Protein AF-A0AAD1CEX4-F1 (afdb_monomer_lite)

InterPro domains:
  IPR005119 LysR, substrate-binding [PF03466] (3-105)

Radius of gyration: 19.17 Å; chains: 1; bounding box: 45×31×49 Å

pLDDT: mean 87.64, std 7.78, range [56.09, 98.0]

Secondary structure (DSSP, 8-state):
-EEEE-HHHHHHHHHHTHHHHHHH-TT---EEEE-SSPP--TTSS-SEE----SS--TT--------PPP-----HHHHHHSTT--TTSGGGS-----SS-GGGG---EEETTEEE-

Foldseek 3Di:
DEEEEAPVVLVVCVVPPVVVVCVVPVPDDYHYDHHDDDDDCQVPPGPYYDYDDPDDDPRDDDDDPDDDDDDDDDDPVVCVVVVDDDPVCVVVDDDDADPPDNVRVDDFDDDPNDTDD

Sequence (117 aa):
MKVTAPFELGAMLCRHVIPSYKKSYPEISLELNFGPTAKKIEIGDFDIALRAYNELPNDVVAKELGFIRNVLVCSYNYARNNKHININNLEKYNFILNGQNSKWNELQLFSKNKQYK

Organism: Photobacterium damsela subsp. piscicida (NCBI:txid38294)

Structure (mmCIF, N/CA/C/O backbone):
data_AF-A0AAD1CEX4-F1
#
_entry.id   AF-A0AAD1CEX4-F1
#
loop_
_atom_site.group_PDB
_atom_site.id
_atom_site.type_symbol
_atom_site.label_atom_id
_atom_site.label_alt_id
_atom_site.label_comp_id
_atom_site.label_asym_id
_atom_site.label_entity_id
_atom_site.label_seq_id
_atom_site.pdbx_PDB_ins_code
_atom_site.Cartn_x
_atom_site.Cartn_y
_atom_site.Cartn_z
_atom_site.occupancy
_atom_site.B_iso_or_equiv
_atom_site.auth_seq_id
_atom_site.auth_comp_id
_atom_site.auth_asym_id
_atom_site.auth_atom_id
_atom_site.pdbx_PDB_model_num
ATOM 1 N N . MET A 1 1 ? 14.523 -4.169 -16.112 1.00 94.19 1 MET A N 1
ATOM 2 C CA . MET A 1 1 ? 13.119 -3.887 -15.779 1.00 94.19 1 MET A CA 1
ATOM 3 C C . MET A 1 1 ? 13.048 -3.232 -14.408 1.00 94.19 1 MET A C 1
ATOM 5 O O . MET A 1 1 ? 13.501 -3.830 -13.433 1.00 94.19 1 MET A O 1
ATOM 9 N N . LYS A 1 2 ? 12.522 -2.010 -14.348 1.00 94.50 2 LYS A N 1
ATOM 10 C CA . LYS A 1 2 ? 12.378 -1.176 -13.153 1.00 94.50 2 LYS A CA 1
ATOM 11 C C . LYS A 1 2 ? 10.946 -1.241 -12.633 1.00 94.50 2 LYS A C 1
ATOM 13 O O . LYS A 1 2 ? 10.007 -0.927 -13.362 1.00 94.50 2 LYS A O 1
ATOM 18 N N . VAL A 1 3 ? 10.779 -1.625 -11.371 1.00 94.50 3 VAL A N 1
ATOM 19 C CA . VAL A 1 3 ? 9.465 -1.826 -10.746 1.00 94.50 3 VAL A CA 1
ATOM 20 C C . VAL A 1 3 ? 9.322 -0.943 -9.511 1.00 94.50 3 VAL A C 1
ATOM 22 O O . VAL A 1 3 ? 10.209 -0.918 -8.655 1.00 94.50 3 VAL A O 1
ATOM 25 N N . THR A 1 4 ? 8.179 -0.266 -9.378 1.00 93.81 4 THR A N 1
ATOM 26 C CA . THR A 1 4 ? 7.815 0.481 -8.165 1.00 93.81 4 THR A CA 1
ATOM 27 C C . THR A 1 4 ? 6.495 0.016 -7.551 1.00 93.81 4 THR A C 1
ATOM 29 O O . THR A 1 4 ? 5.568 -0.397 -8.244 1.00 93.81 4 THR A O 1
ATOM 32 N N . ALA A 1 5 ? 6.407 0.090 -6.223 1.00 93.62 5 ALA A N 1
ATOM 33 C CA . ALA A 1 5 ? 5.228 -0.261 -5.433 1.00 93.62 5 ALA A CA 1
ATOM 34 C C . ALA A 1 5 ? 5.274 0.435 -4.053 1.00 93.62 5 ALA A C 1
ATOM 36 O O . ALA A 1 5 ? 6.338 0.923 -3.654 1.00 93.62 5 ALA A O 1
ATOM 37 N N . PRO A 1 6 ? 4.165 0.475 -3.288 1.00 91.88 6 PRO A N 1
ATOM 38 C CA . PRO A 1 6 ? 4.194 0.752 -1.854 1.00 91.88 6 PRO A CA 1
ATOM 39 C C . PRO A 1 6 ? 5.080 -0.259 -1.121 1.00 91.88 6 PRO A C 1
ATOM 41 O O . PRO A 1 6 ? 5.258 -1.383 -1.591 1.00 91.88 6 PRO A O 1
ATOM 44 N N . PHE A 1 7 ? 5.628 0.130 0.029 1.00 91.31 7 PHE A N 1
ATOM 45 C CA . PHE A 1 7 ? 6.636 -0.662 0.739 1.00 91.31 7 PHE A CA 1
ATOM 46 C C . PHE A 1 7 ? 6.120 -2.054 1.130 1.00 91.31 7 PHE A C 1
ATOM 48 O O . PHE A 1 7 ? 6.776 -3.063 0.874 1.00 91.31 7 PHE A O 1
ATOM 55 N N . GLU A 1 8 ? 4.909 -2.116 1.674 1.00 89.25 8 GLU A N 1
ATOM 56 C CA . GLU A 1 8 ? 4.264 -3.342 2.139 1.00 89.25 8 GLU A CA 1
ATOM 57 C C . GLU A 1 8 ? 3.996 -4.304 0.977 1.00 89.25 8 GLU A C 1
ATOM 59 O O . GLU A 1 8 ? 4.266 -5.502 1.077 1.00 89.25 8 GLU A O 1
ATOM 64 N N . LEU A 1 9 ? 3.526 -3.774 -0.158 1.00 89.75 9 LEU A N 1
ATOM 65 C CA . LEU A 1 9 ? 3.307 -4.570 -1.364 1.00 89.75 9 LEU A CA 1
ATOM 66 C C . LEU A 1 9 ? 4.638 -5.044 -1.957 1.00 89.75 9 LEU A C 1
ATOM 68 O O . LEU A 1 9 ? 4.776 -6.218 -2.293 1.00 89.75 9 LEU A O 1
ATOM 72 N N . GLY A 1 10 ? 5.635 -4.161 -2.027 1.00 92.94 10 GLY A N 1
ATOM 73 C CA . GLY A 1 10 ? 6.987 -4.484 -2.478 1.00 92.94 10 GLY A CA 1
AT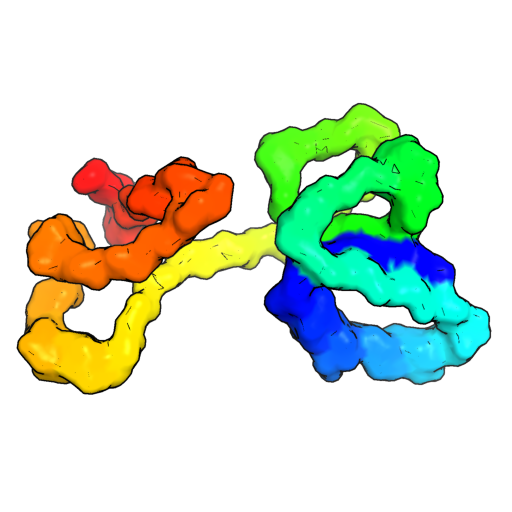OM 74 C C . GLY A 1 10 ? 7.618 -5.629 -1.685 1.00 92.94 10 GLY A C 1
ATOM 75 O O . GLY A 1 10 ? 8.146 -6.576 -2.269 1.00 92.94 10 GLY A O 1
ATOM 76 N N . ALA A 1 11 ? 7.479 -5.607 -0.358 1.00 92.94 11 ALA A N 1
ATOM 77 C CA . ALA A 1 11 ? 7.938 -6.687 0.511 1.00 92.94 11 ALA A CA 1
ATOM 78 C C . ALA A 1 11 ? 7.256 -8.030 0.186 1.00 92.94 11 ALA A C 1
ATOM 80 O O . ALA A 1 11 ? 7.920 -9.070 0.142 1.00 92.94 11 ALA A O 1
ATOM 81 N N . MET A 1 12 ? 5.948 -8.021 -0.097 1.00 92.50 12 MET A N 1
ATOM 82 C CA . MET A 1 12 ? 5.225 -9.228 -0.516 1.00 92.50 12 MET A CA 1
ATOM 83 C C . MET A 1 12 ? 5.688 -9.739 -1.883 1.00 92.50 12 MET A C 1
ATOM 85 O O . MET A 1 12 ? 5.856 -10.948 -2.047 1.00 92.50 12 MET A O 1
ATOM 89 N N . LEU A 1 13 ? 5.972 -8.851 -2.840 1.00 92.56 13 LEU A N 1
ATOM 90 C CA . LEU A 1 13 ? 6.528 -9.240 -4.141 1.00 92.56 13 LEU A CA 1
ATOM 91 C C . LEU A 1 13 ? 7.889 -9.918 -3.980 1.00 92.56 13 LEU A C 1
ATOM 93 O O . LEU A 1 13 ? 8.094 -11.003 -4.528 1.00 92.56 13 LEU A O 1
ATOM 97 N N . CYS A 1 14 ? 8.791 -9.325 -3.194 1.00 94.81 14 CYS A N 1
ATOM 98 C CA . CYS A 1 14 ? 10.104 -9.904 -2.900 1.00 94.81 14 CYS A CA 1
ATOM 99 C C . CYS A 1 14 ? 10.007 -11.298 -2.287 1.00 94.81 14 CYS A C 1
ATOM 101 O O . CYS A 1 14 ? 10.833 -12.158 -2.583 1.00 94.81 14 CYS A O 1
ATOM 103 N N . ARG A 1 15 ? 9.001 -11.531 -1.442 1.00 95.62 15 ARG A N 1
ATOM 104 C CA . ARG A 1 15 ? 8.817 -12.818 -0.772 1.00 95.62 15 ARG A CA 1
ATOM 105 C C . ARG A 1 15 ? 8.156 -13.869 -1.662 1.00 95.62 15 ARG A C 1
ATOM 107 O O . ARG A 1 15 ? 8.546 -15.031 -1.605 1.00 95.62 15 ARG A O 1
ATOM 114 N N . HIS A 1 16 ? 7.146 -13.485 -2.438 1.00 94.56 16 HIS A N 1
ATOM 115 C CA . HIS A 1 16 ? 6.223 -14.442 -3.057 1.00 94.56 16 HIS A CA 1
ATOM 116 C C . HIS A 1 16 ? 6.308 -14.517 -4.584 1.00 94.56 16 HIS A C 1
ATOM 118 O O . HIS A 1 16 ? 5.903 -15.526 -5.154 1.00 94.56 16 HIS A O 1
ATOM 124 N N . VAL A 1 17 ? 6.827 -13.485 -5.253 1.00 93.88 17 VAL A N 1
ATOM 125 C CA . VAL A 1 17 ? 6.774 -13.370 -6.722 1.00 93.88 17 VAL A CA 1
ATOM 126 C C . VAL A 1 17 ? 8.169 -13.351 -7.330 1.00 93.88 17 VAL A C 1
ATOM 128 O O . VAL A 1 17 ? 8.482 -14.153 -8.211 1.00 93.88 17 VAL A O 1
ATOM 131 N N . ILE A 1 18 ? 9.028 -12.458 -6.840 1.00 95.56 18 ILE A N 1
ATOM 132 C CA . ILE A 1 18 ? 10.341 -12.185 -7.430 1.00 95.56 18 ILE A CA 1
ATOM 133 C C . ILE A 1 18 ? 11.254 -13.420 -7.469 1.00 95.56 18 ILE A C 1
ATOM 135 O O . ILE A 1 18 ? 11.881 -13.622 -8.510 1.00 95.56 18 ILE A O 1
ATOM 139 N N . PRO A 1 19 ? 11.315 -14.288 -6.437 1.00 96.44 19 PRO A N 1
ATOM 140 C CA . PRO A 1 19 ? 12.179 -15.466 -6.481 1.00 96.44 19 PRO A CA 1
ATOM 141 C C . PRO A 1 19 ? 11.811 -16.420 -7.625 1.00 96.44 19 PRO A C 1
ATOM 143 O O . PRO A 1 19 ? 12.675 -16.827 -8.400 1.00 96.44 19 PRO A O 1
ATOM 146 N N . SER A 1 20 ? 10.519 -16.722 -7.779 1.00 97.19 20 SER A N 1
ATOM 147 C CA . SER A 1 20 ? 10.016 -17.581 -8.857 1.00 97.19 20 SER A CA 1
ATOM 148 C C . SER A 1 20 ? 10.209 -16.935 -10.227 1.00 97.19 20 SER A C 1
ATOM 150 O O . SER A 1 20 ? 10.649 -17.600 -11.160 1.00 97.19 20 SER A O 1
ATOM 152 N N . TYR A 1 21 ? 9.957 -15.627 -10.339 1.00 96.06 21 TYR A N 1
ATOM 153 C CA . TYR A 1 21 ? 10.185 -14.880 -11.574 1.00 96.06 21 TYR A CA 1
ATOM 154 C C . TYR A 1 21 ? 11.658 -14.916 -12.000 1.00 96.06 21 TYR A C 1
ATOM 156 O O . TYR A 1 21 ? 11.962 -15.248 -13.142 1.00 96.06 21 TYR A O 1
ATOM 164 N N . LYS A 1 22 ? 12.590 -14.643 -11.077 1.00 96.69 22 LYS A N 1
ATOM 165 C CA . LYS A 1 22 ? 14.033 -14.674 -11.358 1.00 96.69 22 LYS A CA 1
ATOM 166 C C . LYS A 1 22 ? 14.550 -16.064 -11.693 1.00 96.69 22 LYS A C 1
ATOM 168 O O . LYS A 1 22 ? 15.515 -16.159 -12.444 1.00 96.69 22 LYS A O 1
ATOM 173 N N . LYS A 1 23 ? 13.921 -17.119 -11.169 1.00 97.56 23 LYS A N 1
ATOM 174 C CA . LYS A 1 23 ? 14.244 -18.499 -11.540 1.00 97.56 23 LYS A CA 1
ATOM 175 C C . LYS A 1 23 ? 13.851 -18.807 -12.988 1.00 97.56 23 LYS A C 1
ATOM 177 O O . LYS A 1 23 ? 14.614 -19.476 -13.674 1.00 97.56 23 LYS A O 1
ATOM 182 N N . SER A 1 24 ? 12.692 -18.327 -13.438 1.00 98.00 24 SER A N 1
ATOM 183 C CA . SER A 1 24 ? 12.216 -18.533 -14.814 1.00 98.00 24 SER A CA 1
ATOM 184 C C . SER A 1 24 ? 12.891 -17.613 -15.837 1.00 98.00 24 SER A C 1
ATOM 186 O O . SER A 1 24 ? 13.033 -18.013 -16.985 1.00 98.00 24 SER A O 1
ATOM 188 N N . TYR A 1 25 ? 13.315 -16.414 -15.419 1.00 97.56 25 TYR A N 1
ATOM 189 C CA . TYR A 1 25 ? 13.926 -15.390 -16.279 1.00 97.56 25 TYR A CA 1
ATOM 190 C C . TYR A 1 25 ? 15.239 -14.852 -15.666 1.00 97.56 25 TYR A C 1
ATOM 192 O O . TYR A 1 25 ? 15.308 -13.715 -15.157 1.00 97.56 25 TYR A O 1
ATOM 200 N N . PRO A 1 26 ? 16.296 -15.683 -15.608 1.00 96.88 26 PRO A N 1
ATOM 201 C CA . PRO A 1 26 ? 17.564 -15.332 -14.968 1.00 96.88 26 PRO A CA 1
ATOM 202 C C . PRO A 1 26 ? 18.299 -14.169 -15.651 1.00 96.88 26 PRO A C 1
ATOM 204 O O . PRO A 1 26 ? 18.987 -13.411 -14.966 1.00 96.88 26 PRO A O 1
ATOM 207 N N . GLU A 1 27 ? 18.095 -13.960 -16.946 1.00 97.94 27 GLU A N 1
ATOM 208 C CA . GLU A 1 27 ? 18.705 -12.904 -17.759 1.00 97.94 27 GLU A CA 1
ATOM 209 C C . GLU A 1 27 ? 18.123 -11.506 -17.503 1.00 97.94 27 GLU A C 1
ATOM 211 O O . GLU A 1 27 ? 18.796 -10.498 -17.718 1.00 97.94 27 GLU A O 1
ATOM 216 N N . ILE A 1 28 ? 16.889 -11.415 -16.998 1.00 96.19 28 ILE A N 1
ATOM 217 C CA . ILE A 1 28 ? 16.237 -10.121 -16.771 1.00 96.19 28 ILE A CA 1
ATOM 218 C C . ILE A 1 28 ? 16.829 -9.437 -15.535 1.00 96.19 28 ILE A C 1
ATOM 220 O O . ILE A 1 28 ? 16.635 -9.894 -14.406 1.00 96.19 28 ILE A O 1
ATOM 224 N N . SER A 1 29 ? 17.496 -8.298 -15.720 1.00 96.19 29 SER A N 1
ATOM 225 C CA . SER A 1 29 ? 17.894 -7.434 -14.602 1.00 96.19 29 SER A CA 1
ATOM 226 C C . SER A 1 29 ? 16.667 -6.747 -13.990 1.00 96.19 29 SER A C 1
ATOM 228 O O . SER A 1 29 ? 15.873 -6.131 -14.710 1.00 96.19 29 SER A O 1
ATOM 230 N N . LEU A 1 30 ? 16.503 -6.868 -12.671 1.00 95.81 30 LEU A N 1
ATOM 231 C CA . LEU A 1 30 ? 15.419 -6.247 -11.911 1.00 95.81 30 LEU A CA 1
ATOM 232 C C . LEU A 1 30 ? 15.966 -5.127 -11.033 1.00 95.81 30 LEU A C 1
ATOM 234 O O . LEU A 1 30 ? 16.870 -5.352 -10.233 1.00 95.81 30 LEU A O 1
ATOM 238 N N . GLU A 1 31 ? 15.349 -3.957 -11.129 1.00 95.81 31 GLU A N 1
ATOM 239 C CA . GLU A 1 31 ? 15.569 -2.836 -10.220 1.00 95.81 31 GLU A CA 1
ATOM 240 C C . GLU A 1 31 ? 14.262 -2.563 -9.471 1.00 95.81 31 GLU A C 1
ATOM 242 O O . GLU A 1 31 ? 13.210 -2.374 -10.085 1.00 95.81 31 GLU A O 1
ATOM 247 N N . LEU A 1 32 ? 14.313 -2.589 -8.140 1.00 94.88 32 LEU A N 1
ATOM 248 C CA . LEU A 1 32 ? 13.135 -2.500 -7.280 1.00 94.88 32 LEU A CA 1
ATOM 249 C C . LEU A 1 32 ? 13.201 -1.218 -6.454 1.00 94.88 32 LEU A C 1
ATOM 251 O O . LEU A 1 32 ? 14.107 -1.051 -5.639 1.00 94.88 32 LEU A O 1
ATOM 255 N N . ASN A 1 33 ? 12.228 -0.329 -6.640 1.00 93.56 33 ASN A N 1
ATOM 256 C CA . ASN A 1 33 ? 12.141 0.934 -5.912 1.00 93.56 33 ASN A CA 1
ATOM 257 C C . ASN A 1 33 ? 10.786 1.042 -5.207 1.00 93.56 33 ASN A C 1
ATOM 259 O O . ASN A 1 33 ? 9.777 1.448 -5.796 1.00 93.56 33 ASN A O 1
ATOM 263 N N . PHE A 1 34 ? 10.759 0.651 -3.936 1.00 94.25 34 PHE A N 1
ATOM 264 C CA . PHE A 1 34 ? 9.546 0.675 -3.129 1.00 94.25 34 PHE A CA 1
ATOM 265 C C . PHE A 1 34 ? 9.500 1.899 -2.226 1.00 94.25 34 PHE A C 1
ATOM 267 O O . PHE A 1 34 ? 10.493 2.269 -1.604 1.00 94.25 34 PHE A O 1
ATOM 274 N N . GLY A 1 35 ? 8.326 2.517 -2.126 1.00 89.62 35 GLY A N 1
ATOM 275 C CA . GLY A 1 35 ? 8.152 3.692 -1.285 1.00 89.62 35 GLY A CA 1
ATOM 276 C C . GLY A 1 35 ? 6.729 4.245 -1.285 1.00 89.62 35 GLY A C 1
ATOM 277 O O . GLY A 1 35 ? 5.941 3.953 -2.196 1.00 89.62 35 GLY A O 1
ATOM 278 N N . PRO A 1 36 ? 6.400 5.066 -0.271 1.00 81.25 36 PRO A N 1
ATOM 279 C CA . PRO A 1 36 ? 5.047 5.578 -0.068 1.00 81.25 36 PRO A CA 1
ATOM 280 C C . PRO A 1 36 ? 4.634 6.553 -1.176 1.00 81.25 36 PRO A C 1
ATOM 282 O O . PRO A 1 36 ? 3.486 6.552 -1.611 1.00 81.25 36 PRO A O 1
ATOM 285 N N . THR A 1 37 ? 5.575 7.346 -1.688 1.00 80.31 37 THR A N 1
ATOM 286 C CA . THR A 1 37 ? 5.305 8.365 -2.704 1.00 80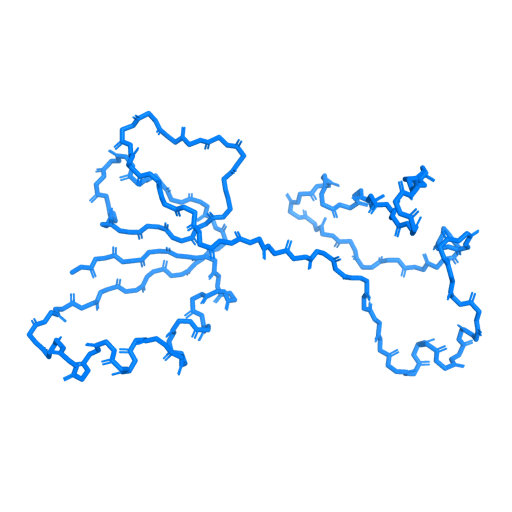.31 37 THR A CA 1
ATOM 287 C C . THR A 1 37 ? 4.966 7.729 -4.047 1.00 80.31 37 THR A C 1
ATOM 289 O O . THR A 1 37 ? 5.740 6.922 -4.569 1.00 80.31 37 THR A O 1
ATOM 292 N N . ALA A 1 38 ? 3.834 8.129 -4.630 1.00 72.88 38 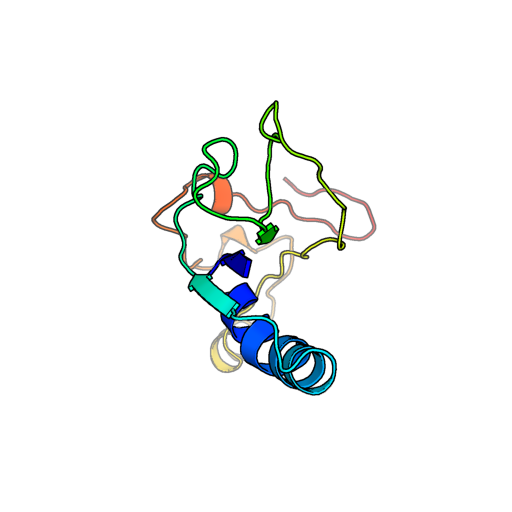ALA A N 1
ATOM 293 C CA . ALA A 1 38 ? 3.527 7.827 -6.021 1.00 72.88 38 ALA A CA 1
ATOM 294 C C . ALA A 1 38 ? 4.615 8.428 -6.924 1.00 72.88 38 ALA A C 1
ATOM 296 O O . ALA A 1 38 ? 4.952 9.606 -6.813 1.00 72.88 38 ALA A O 1
ATOM 297 N N . LYS A 1 39 ? 5.202 7.593 -7.780 1.00 76.12 39 LYS A N 1
ATOM 298 C CA . LYS A 1 39 ? 6.182 8.019 -8.780 1.00 76.12 39 LYS A CA 1
ATOM 299 C C . LYS A 1 39 ? 5.449 8.310 -10.084 1.00 76.12 39 LYS A C 1
ATOM 301 O O . LYS A 1 39 ? 4.454 7.650 -10.377 1.00 76.12 39 LYS A O 1
ATOM 306 N N . LYS A 1 40 ? 5.950 9.289 -10.836 1.00 75.44 40 LYS A N 1
ATOM 307 C CA . LYS A 1 40 ? 5.498 9.561 -12.199 1.00 75.44 40 LYS A CA 1
ATOM 308 C C . LYS A 1 40 ? 6.007 8.430 -13.080 1.00 75.44 40 LYS A C 1
ATOM 310 O O . LYS A 1 40 ? 7.213 8.237 -13.189 1.00 75.44 40 LYS A O 1
ATOM 315 N N . ILE A 1 41 ? 5.096 7.629 -13.606 1.00 84.19 41 ILE A N 1
ATOM 316 C CA . ILE A 1 41 ? 5.429 6.450 -14.420 1.00 84.19 41 ILE A CA 1
ATOM 317 C C . ILE A 1 41 ? 5.364 6.802 -15.905 1.00 84.19 41 ILE A C 1
ATOM 319 O O . ILE A 1 41 ? 6.130 6.276 -16.700 1.00 84.19 41 ILE A O 1
ATOM 323 N N . GLU A 1 42 ? 4.530 7.783 -16.243 1.00 81.00 42 GLU A N 1
ATOM 324 C CA . GLU A 1 42 ? 4.341 8.351 -17.573 1.00 81.00 42 GLU A CA 1
ATOM 325 C C . GLU A 1 42 ? 5.615 8.996 -18.144 1.00 81.00 42 GLU A C 1
ATOM 327 O O . GLU A 1 42 ? 5.749 9.141 -19.351 1.00 81.00 42 GLU A O 1
ATOM 332 N N . ILE A 1 43 ? 6.579 9.343 -17.285 1.00 83.25 43 ILE A N 1
ATOM 333 C CA . ILE A 1 43 ? 7.870 9.916 -17.692 1.00 83.25 43 ILE A CA 1
ATOM 334 C C . ILE A 1 43 ? 8.945 8.858 -17.996 1.00 83.25 43 ILE A C 1
ATOM 336 O O . ILE A 1 43 ? 10.060 9.220 -18.358 1.00 83.25 43 ILE A O 1
ATOM 340 N N . GLY A 1 44 ? 8.632 7.564 -17.853 1.00 81.38 44 GLY A N 1
ATOM 341 C CA . GLY A 1 44 ? 9.528 6.462 -18.223 1.00 81.38 44 GLY A CA 1
ATOM 342 C C . GLY A 1 44 ? 10.578 6.069 -17.175 1.00 81.38 44 GLY A C 1
ATOM 343 O O . GLY A 1 44 ? 11.440 5.240 -17.456 1.00 81.38 44 GLY A O 1
ATOM 344 N N . ASP A 1 45 ? 10.511 6.611 -15.954 1.00 86.81 45 ASP A N 1
ATOM 345 C CA . ASP A 1 45 ? 11.432 6.243 -14.863 1.00 86.81 45 ASP A CA 1
ATOM 346 C C . ASP A 1 45 ? 11.264 4.781 -14.405 1.00 86.81 45 ASP A C 1
ATOM 348 O O . ASP A 1 45 ? 12.196 4.179 -13.860 1.00 86.81 45 ASP A O 1
ATOM 352 N N . PHE A 1 46 ? 10.075 4.210 -14.621 1.00 92.06 46 PHE A N 1
ATOM 353 C CA . PHE A 1 46 ? 9.702 2.850 -14.244 1.00 92.06 46 PHE A CA 1
ATOM 354 C C . PHE A 1 46 ? 8.966 2.155 -15.383 1.00 92.06 46 PHE A C 1
ATOM 356 O O . PHE A 1 46 ? 8.114 2.760 -16.026 1.00 92.06 46 PHE A O 1
ATOM 363 N N . ASP A 1 47 ? 9.230 0.861 -15.558 1.00 91.81 47 ASP A N 1
ATOM 364 C CA . ASP A 1 47 ? 8.525 0.034 -16.541 1.00 91.81 47 ASP A CA 1
ATOM 365 C C . ASP A 1 47 ? 7.172 -0.444 -15.993 1.00 91.81 47 ASP A C 1
ATOM 367 O O . ASP A 1 47 ? 6.205 -0.607 -16.733 1.00 91.81 47 ASP A O 1
ATOM 371 N N . ILE A 1 48 ? 7.101 -0.707 -14.679 1.00 92.19 48 ILE A N 1
ATOM 372 C CA . ILE A 1 48 ? 5.904 -1.231 -14.011 1.00 92.19 48 ILE A CA 1
ATOM 373 C C . ILE A 1 48 ? 5.690 -0.520 -12.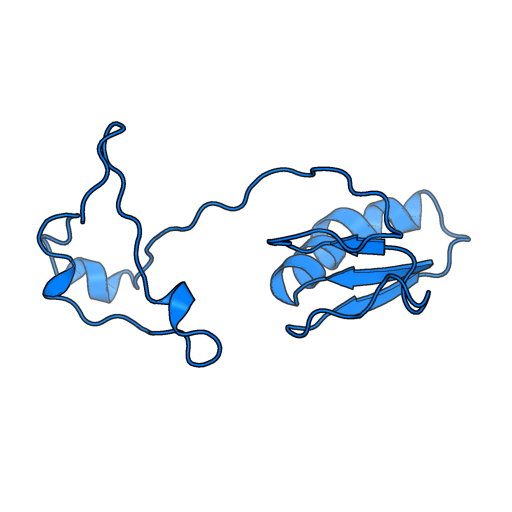676 1.00 92.19 48 ILE A C 1
ATOM 375 O O . ILE A 1 48 ? 6.594 -0.447 -11.837 1.00 92.19 48 ILE A O 1
ATOM 379 N N . ALA A 1 49 ? 4.453 -0.085 -12.432 1.00 92.19 49 ALA A N 1
ATOM 380 C CA . ALA A 1 49 ? 4.001 0.369 -11.124 1.00 92.19 49 ALA A CA 1
ATOM 381 C C . ALA A 1 49 ? 2.819 -0.458 -10.616 1.00 92.19 49 ALA A C 1
ATOM 383 O O . ALA A 1 49 ? 1.810 -0.620 -11.296 1.00 92.19 49 ALA A O 1
ATOM 384 N N . LEU A 1 50 ? 2.938 -0.945 -9.383 1.00 91.06 50 LEU A N 1
ATOM 385 C CA . LEU A 1 50 ? 1.889 -1.678 -8.678 1.00 91.06 50 LEU A CA 1
ATOM 386 C C . LEU A 1 50 ? 1.334 -0.775 -7.582 1.00 91.06 50 LEU A C 1
ATOM 388 O O . LEU A 1 50 ? 1.913 -0.686 -6.499 1.00 91.06 50 LEU A O 1
ATOM 392 N N . ARG A 1 51 ? 0.256 -0.043 -7.872 1.00 86.69 51 ARG A N 1
ATOM 393 C CA . ARG A 1 51 ? -0.327 0.944 -6.950 1.00 86.69 51 ARG A CA 1
ATOM 394 C C . ARG A 1 51 ? -1.846 0.982 -7.067 1.00 86.69 51 ARG A C 1
ATOM 396 O O . ARG A 1 51 ? -2.404 0.689 -8.118 1.00 86.69 51 ARG A O 1
ATOM 403 N N . ALA A 1 52 ? -2.492 1.394 -5.979 1.00 82.31 52 ALA A N 1
ATOM 404 C CA . ALA A 1 52 ? -3.866 1.866 -6.032 1.00 82.31 52 ALA A CA 1
ATOM 405 C C . ALA A 1 52 ? -3.867 3.292 -6.603 1.00 82.31 52 ALA A C 1
ATOM 407 O O . ALA A 1 52 ? -3.167 4.163 -6.083 1.00 82.31 52 ALA A O 1
ATOM 408 N N . TYR A 1 53 ? -4.633 3.510 -7.668 1.00 77.62 53 TYR A N 1
ATOM 409 C CA . TYR A 1 53 ? -4.821 4.812 -8.300 1.00 77.62 53 TYR A CA 1
ATOM 410 C C . TYR A 1 53 ? -6.285 5.225 -8.164 1.00 77.62 53 TYR A C 1
ATOM 412 O O . TYR A 1 53 ? -7.175 4.412 -8.394 1.00 77.62 53 TYR A O 1
ATOM 420 N N . ASN A 1 54 ? -6.527 6.488 -7.804 1.00 75.19 54 ASN A N 1
ATOM 421 C CA . ASN A 1 54 ? -7.868 7.075 -7.902 1.00 75.19 54 ASN A CA 1
ATOM 422 C C . ASN A 1 54 ? -8.207 7.420 -9.359 1.00 75.19 54 ASN A C 1
ATOM 424 O O . ASN A 1 54 ? -9.358 7.336 -9.764 1.00 75.19 54 ASN A O 1
ATOM 428 N N . GLU A 1 55 ? -7.186 7.800 -10.127 1.00 83.19 55 GLU A N 1
ATOM 429 C CA . GLU A 1 55 ? -7.246 8.129 -11.545 1.00 83.19 55 GLU A CA 1
ATOM 430 C C . GLU A 1 55 ? -5.936 7.670 -12.194 1.00 83.19 55 GLU A C 1
ATOM 432 O O . GLU A 1 55 ? -4.864 7.777 -11.585 1.00 83.19 55 GLU A O 1
ATOM 437 N N . LEU A 1 56 ? -6.031 7.100 -13.393 1.00 84.19 56 LEU A N 1
ATOM 438 C CA . LEU A 1 56 ? -4.876 6.610 -14.139 1.00 84.19 56 LEU A CA 1
ATOM 439 C C . LEU A 1 56 ? -4.209 7.759 -14.910 1.00 84.19 56 LEU A C 1
ATOM 441 O O . LEU A 1 56 ? -4.919 8.603 -15.451 1.00 84.19 56 LEU A O 1
ATOM 445 N N . PRO A 1 57 ? -2.868 7.787 -15.014 1.00 84.88 57 PRO A N 1
ATOM 446 C CA . PRO A 1 57 ? -2.186 8.683 -15.945 1.00 84.88 57 PRO A CA 1
ATOM 447 C C . PRO A 1 57 ? -2.626 8.446 -17.401 1.00 84.88 57 PRO A C 1
ATOM 449 O O . PRO A 1 57 ? -2.983 7.328 -17.767 1.00 84.88 57 PRO A O 1
ATOM 452 N N . ASN A 1 58 ? -2.550 9.480 -18.244 1.00 83.81 58 ASN A N 1
ATOM 453 C CA . ASN A 1 58 ? -3.012 9.406 -19.638 1.00 83.81 58 ASN A CA 1
ATOM 454 C C . ASN A 1 58 ? -2.224 8.400 -20.496 1.00 83.81 58 ASN A C 1
ATOM 456 O O . ASN A 1 58 ? -2.807 7.719 -21.332 1.00 83.81 58 ASN A O 1
ATOM 460 N N . ASP A 1 59 ? -0.914 8.285 -20.267 1.00 88.50 59 ASP A N 1
ATOM 461 C CA . ASP A 1 59 ? 0.002 7.546 -21.145 1.00 88.50 59 ASP A CA 1
ATOM 462 C C . ASP A 1 59 ? 0.439 6.198 -20.554 1.00 88.50 59 ASP A C 1
ATOM 464 O O . ASP A 1 59 ? 1.580 5.766 -20.725 1.00 88.50 59 ASP A O 1
ATOM 468 N N . VAL A 1 60 ? -0.453 5.523 -19.820 1.00 88.75 60 VAL A N 1
ATOM 469 C CA . VAL A 1 60 ? -0.180 4.191 -19.258 1.00 88.75 60 VAL A CA 1
ATOM 470 C C . VAL A 1 60 ? -1.273 3.188 -19.597 1.00 88.75 60 VAL A C 1
ATOM 472 O O . VAL A 1 60 ? -2.449 3.519 -19.724 1.00 88.75 60 VAL A O 1
ATOM 475 N N . VAL A 1 61 ? -0.886 1.916 -19.669 1.00 90.38 61 VAL A N 1
ATOM 476 C CA . VAL A 1 61 ? -1.831 0.798 -19.713 1.00 90.38 61 VAL A CA 1
ATOM 477 C C . VAL A 1 61 ? -1.948 0.206 -18.315 1.00 90.38 61 VAL A C 1
ATOM 479 O O . VAL A 1 61 ? -0.959 -0.242 -17.734 1.00 90.38 61 VAL A O 1
ATOM 482 N N . ALA A 1 62 ? -3.165 0.178 -17.778 1.00 90.19 62 ALA A N 1
ATOM 483 C CA . ALA A 1 62 ? -3.448 -0.428 -16.485 1.00 90.19 62 ALA A CA 1
ATOM 484 C C . ALA A 1 62 ? -4.046 -1.827 -16.640 1.00 90.19 62 ALA A C 1
ATOM 486 O O . ALA A 1 62 ? -4.883 -2.078 -17.506 1.00 90.19 62 ALA A O 1
ATOM 487 N N . LYS A 1 63 ? -3.649 -2.729 -15.741 1.00 90.88 63 LYS A N 1
ATOM 488 C CA . LYS A 1 63 ? -4.283 -4.033 -15.566 1.00 90.88 63 LYS A CA 1
ATOM 489 C C . LYS A 1 63 ? -4.727 -4.181 -14.121 1.00 90.88 63 LYS A C 1
ATOM 491 O O . LYS A 1 63 ? -3.918 -4.036 -13.207 1.00 90.88 63 LYS A O 1
ATOM 496 N N . GLU A 1 64 ? -6.003 -4.492 -13.924 1.00 88.88 64 GLU A N 1
ATOM 497 C CA . GLU A 1 64 ? -6.526 -4.789 -12.597 1.00 88.88 64 GLU A CA 1
ATOM 498 C C . GLU A 1 64 ? -5.922 -6.100 -12.073 1.00 88.88 64 GLU A C 1
ATOM 500 O O . GLU A 1 64 ? -5.907 -7.120 -12.766 1.00 88.88 64 GLU A O 1
ATOM 505 N N . LEU A 1 65 ? -5.403 -6.061 -10.844 1.00 87.50 65 LEU A N 1
ATOM 506 C CA . LEU A 1 65 ? -4.882 -7.237 -10.136 1.00 87.50 65 LEU A CA 1
ATOM 507 C C . LEU A 1 65 ? -5.831 -7.732 -9.040 1.00 87.50 65 LEU A C 1
ATOM 509 O O . LEU A 1 65 ? -5.678 -8.851 -8.556 1.00 87.50 65 LEU A O 1
ATOM 513 N N . GLY A 1 66 ? -6.795 -6.901 -8.650 1.00 86.19 66 GLY A N 1
ATOM 514 C CA . GLY A 1 66 ? -7.771 -7.167 -7.604 1.00 86.19 66 GLY A CA 1
ATOM 515 C C . GLY A 1 66 ? -7.951 -5.968 -6.678 1.00 86.19 66 GLY A C 1
ATOM 516 O O . GLY A 1 66 ? -7.523 -4.852 -6.975 1.00 86.19 66 GLY A O 1
ATOM 517 N N . PHE A 1 67 ? -8.562 -6.221 -5.523 1.00 82.12 67 PHE A N 1
ATOM 518 C CA . PHE A 1 67 ? -8.898 -5.203 -4.532 1.00 82.12 67 PHE A CA 1
ATOM 519 C C . PHE A 1 67 ? -8.231 -5.482 -3.182 1.00 82.12 67 PHE A C 1
ATOM 521 O O . PHE A 1 67 ? -8.003 -6.629 -2.795 1.00 82.12 67 PHE A O 1
ATOM 528 N N . ILE A 1 68 ? -7.962 -4.413 -2.434 1.00 79.31 68 ILE A N 1
ATOM 529 C CA . ILE A 1 68 ? -7.527 -4.481 -1.037 1.00 79.31 68 ILE A CA 1
ATOM 530 C C . ILE A 1 68 ? -8.729 -4.138 -0.163 1.00 79.31 68 ILE A C 1
ATOM 532 O O . ILE A 1 68 ? -9.405 -3.134 -0.383 1.00 79.31 68 ILE A O 1
ATOM 536 N N . ARG A 1 69 ? -9.003 -4.973 0.841 1.00 80.00 69 ARG A N 1
ATOM 537 C CA . ARG A 1 69 ? -10.069 -4.721 1.810 1.00 80.00 69 ARG A CA 1
ATOM 538 C C . ARG A 1 69 ? -9.511 -3.993 3.028 1.00 80.00 69 ARG A C 1
ATOM 540 O O . ARG A 1 69 ? -8.614 -4.505 3.691 1.00 80.00 69 ARG A O 1
ATOM 547 N N . ASN A 1 70 ? -10.119 -2.863 3.374 1.00 83.00 70 ASN A N 1
ATOM 548 C CA . ASN A 1 70 ? -9.875 -2.212 4.656 1.00 83.00 70 ASN A CA 1
ATOM 549 C C . ASN A 1 70 ? -10.520 -3.024 5.784 1.00 83.00 70 ASN A C 1
ATOM 551 O O . ASN A 1 70 ? -11.696 -3.397 5.714 1.00 83.00 70 ASN A O 1
ATOM 555 N N . VAL A 1 71 ? -9.740 -3.303 6.825 1.00 85.88 71 VAL A N 1
ATOM 556 C CA . VAL A 1 71 ? -10.187 -4.013 8.025 1.00 85.88 71 VAL A CA 1
ATOM 557 C C . VAL A 1 71 ? -9.763 -3.233 9.260 1.00 85.88 71 VAL A C 1
ATOM 559 O O . VAL A 1 71 ? -8.654 -2.708 9.323 1.00 85.88 71 VAL A O 1
ATOM 562 N N . LEU A 1 72 ? -10.650 -3.164 10.249 1.00 88.31 72 LEU A N 1
ATOM 563 C CA . LEU A 1 72 ? -10.296 -2.650 11.565 1.00 88.31 72 LEU A CA 1
ATOM 564 C C . LEU A 1 72 ? -9.579 -3.747 12.342 1.00 88.31 72 LEU A C 1
ATOM 566 O O . LEU A 1 72 ? -10.064 -4.875 12.439 1.00 88.31 72 LEU A O 1
ATOM 570 N N . VAL A 1 73 ? -8.429 -3.398 12.902 1.00 90.94 73 VAL A N 1
ATOM 571 C CA . VAL A 1 73 ? -7.618 -4.296 13.720 1.00 90.94 73 VAL A CA 1
ATOM 572 C C . VAL A 1 73 ? -7.283 -3.617 15.037 1.00 90.94 73 VAL A C 1
ATOM 574 O O . VAL A 1 73 ? -7.157 -2.398 15.119 1.00 90.94 73 VAL A O 1
ATOM 577 N N . CYS A 1 74 ? -7.131 -4.416 16.082 1.00 93.12 74 CYS A N 1
ATOM 578 C CA . CYS A 1 74 ? -6.611 -3.968 17.365 1.00 93.12 74 CYS A CA 1
ATOM 579 C C . CYS A 1 74 ? -5.800 -5.101 17.999 1.00 93.12 74 CYS A C 1
ATOM 581 O O . CYS A 1 74 ? -5.853 -6.249 17.549 1.00 93.12 74 CYS A O 1
ATOM 583 N N . SER A 1 75 ? -5.024 -4.786 19.035 1.00 94.44 75 SER A N 1
ATOM 584 C CA . SER A 1 75 ? -4.309 -5.824 19.772 1.00 94.44 75 SER A CA 1
ATOM 585 C C . SER A 1 75 ? -5.289 -6.713 20.539 1.00 94.44 75 SER A C 1
ATOM 587 O O . SER A 1 75 ? -6.344 -6.266 20.994 1.00 94.44 75 SER A O 1
ATOM 589 N N . TYR A 1 76 ? -4.910 -7.974 20.747 1.00 93.31 76 TYR A N 1
ATOM 590 C CA . TYR A 1 76 ? -5.715 -8.924 21.516 1.00 93.31 76 TYR A CA 1
ATOM 591 C C . TYR A 1 76 ? -6.078 -8.390 22.912 1.00 93.31 76 TYR A C 1
ATOM 593 O O . TYR A 1 76 ? -7.230 -8.461 23.337 1.00 93.31 76 TYR A O 1
ATOM 601 N N . ASN A 1 77 ? -5.107 -7.790 23.608 1.00 95.06 77 ASN A N 1
ATOM 602 C CA . ASN A 1 77 ? -5.325 -7.215 24.935 1.00 95.06 77 ASN A CA 1
ATOM 603 C C . ASN A 1 77 ? -6.307 -6.036 24.898 1.00 95.06 77 ASN A C 1
ATOM 605 O O . ASN A 1 77 ? -7.149 -5.920 25.788 1.00 95.06 77 ASN A O 1
ATOM 609 N N . TYR A 1 78 ? -6.244 -5.199 23.856 1.00 94.19 78 TYR A N 1
ATOM 610 C CA . TYR A 1 78 ? -7.195 -4.104 23.673 1.00 94.19 78 TYR A CA 1
ATOM 611 C C . TYR A 1 78 ? -8.620 -4.634 23.490 1.00 94.19 78 TYR A C 1
ATOM 613 O O . TYR A 1 78 ? -9.525 -4.191 24.195 1.00 94.19 78 TYR A O 1
ATOM 621 N N . ALA A 1 79 ? -8.818 -5.629 22.620 1.00 91.38 79 ALA A N 1
ATOM 622 C CA . ALA A 1 79 ? -10.123 -6.261 22.423 1.00 91.38 79 ALA A CA 1
ATOM 623 C C . ALA A 1 79 ? -10.658 -6.907 23.714 1.00 91.38 79 ALA A C 1
ATOM 625 O O . ALA A 1 79 ? -11.823 -6.730 24.067 1.00 91.38 79 ALA A O 1
ATOM 626 N N . ARG A 1 80 ? -9.803 -7.616 24.462 1.00 90.81 80 ARG A N 1
ATOM 627 C CA . ARG A 1 80 ? -10.188 -8.300 25.709 1.00 90.81 80 ARG A CA 1
ATOM 628 C C . ARG A 1 80 ? -10.681 -7.334 26.790 1.00 90.81 80 ARG A C 1
ATOM 630 O O . ARG A 1 80 ? -11.613 -7.672 27.523 1.00 90.81 80 ARG A O 1
ATOM 637 N N . ASN A 1 81 ? -10.069 -6.155 26.884 1.00 93.25 81 ASN A N 1
ATOM 638 C CA . ASN A 1 81 ? -10.454 -5.118 27.844 1.00 93.25 81 ASN A CA 1
ATOM 639 C C . ASN A 1 81 ? -11.706 -4.339 27.405 1.00 93.25 81 ASN A C 1
ATOM 641 O O . ASN A 1 81 ? -12.357 -3.713 28.235 1.00 93.25 81 ASN A O 1
ATOM 645 N N . ASN A 1 82 ? -12.082 -4.424 26.126 1.00 90.38 82 ASN A N 1
ATOM 646 C CA . ASN A 1 82 ? -13.204 -3.706 25.526 1.00 90.38 82 ASN A CA 1
ATOM 647 C C . ASN A 1 82 ? -14.235 -4.699 24.957 1.00 90.38 82 ASN A C 1
ATOM 649 O O . ASN A 1 82 ? -14.419 -4.807 23.747 1.00 90.38 82 ASN A O 1
ATOM 653 N N . LYS A 1 83 ? -14.925 -5.438 25.837 1.00 76.00 83 LYS A N 1
ATOM 654 C CA . LYS A 1 83 ? -15.718 -6.646 25.504 1.00 76.00 83 LYS A CA 1
ATOM 655 C C . LYS A 1 83 ? -16.931 -6.468 24.569 1.00 76.00 83 LYS A C 1
ATOM 657 O O . LYS A 1 83 ? -17.645 -7.437 24.330 1.00 76.00 83 LYS A O 1
ATOM 662 N N . HIS A 1 84 ? -17.170 -5.282 24.014 1.00 85.31 84 HIS A N 1
ATOM 663 C CA . HIS A 1 84 ? -18.366 -4.988 23.220 1.00 85.31 84 HIS A CA 1
ATOM 664 C C . HIS A 1 84 ? -18.106 -4.121 21.983 1.00 85.31 84 HIS A C 1
ATOM 666 O O . HIS A 1 84 ? -19.033 -3.455 21.527 1.00 85.31 84 HIS A O 1
ATOM 672 N N . ILE A 1 85 ? -16.891 -4.116 21.422 1.00 88.25 85 ILE A N 1
ATOM 673 C CA . ILE A 1 85 ? -16.611 -3.370 20.183 1.00 88.25 85 ILE A CA 1
ATOM 674 C C . ILE A 1 85 ? -17.509 -3.899 19.055 1.00 88.25 85 ILE A C 1
ATOM 676 O O . ILE A 1 85 ? -17.450 -5.072 18.686 1.00 88.25 85 ILE A O 1
ATOM 680 N N . ASN A 1 86 ? -18.354 -3.031 18.510 1.00 87.12 86 ASN A N 1
ATOM 681 C CA . ASN A 1 86 ? -19.217 -3.307 17.371 1.00 87.12 86 ASN A CA 1
ATOM 682 C C . ASN A 1 86 ? -19.423 -2.031 16.547 1.00 87.12 86 ASN A C 1
ATOM 684 O O . ASN A 1 86 ? -19.115 -0.934 16.992 1.00 87.12 86 ASN A O 1
ATOM 688 N N . ILE A 1 87 ? -19.975 -2.171 15.343 1.00 85.69 87 ILE A N 1
ATOM 689 C CA . ILE A 1 87 ? -20.138 -1.060 14.393 1.00 85.69 87 ILE A CA 1
ATOM 690 C C . ILE A 1 87 ? -20.895 0.153 14.968 1.00 85.69 87 ILE A C 1
ATOM 692 O O . ILE A 1 87 ? -20.645 1.266 14.531 1.00 85.69 87 ILE A O 1
ATOM 696 N N . ASN A 1 88 ? -21.779 -0.046 15.955 1.00 85.19 88 ASN A N 1
ATOM 697 C CA . ASN A 1 88 ? -22.627 1.009 16.522 1.00 85.19 88 ASN A CA 1
ATOM 698 C C . ASN A 1 88 ? -22.010 1.725 17.734 1.00 85.19 88 ASN A C 1
ATOM 700 O O . ASN A 1 88 ? -22.699 2.521 18.365 1.00 85.19 88 ASN A O 1
ATOM 704 N N . ASN A 1 89 ? -20.795 1.362 18.151 1.00 88.56 89 ASN A N 1
ATOM 705 C CA . ASN A 1 89 ? -20.127 2.021 19.275 1.00 88.56 89 ASN A CA 1
ATOM 706 C C . ASN A 1 89 ? -18.652 2.332 19.005 1.00 88.56 89 ASN A C 1
ATOM 708 O O . ASN A 1 89 ? -17.905 2.602 19.949 1.00 88.56 89 ASN A O 1
ATOM 712 N N . LEU A 1 90 ? -18.228 2.265 17.739 1.00 89.00 90 LEU A N 1
ATOM 713 C CA . LEU A 1 90 ? -16.848 2.511 17.332 1.00 89.00 90 LEU A CA 1
ATOM 714 C C . LEU A 1 90 ? -16.379 3.910 17.731 1.00 89.00 90 LEU A C 1
ATOM 716 O O . LEU A 1 90 ? -15.240 4.059 18.158 1.00 89.00 90 LEU A O 1
ATOM 720 N N . GLU A 1 91 ? -17.264 4.903 17.686 1.00 87.50 91 GLU A N 1
ATOM 721 C CA . GLU A 1 91 ? -16.992 6.300 18.031 1.00 87.50 91 GLU A CA 1
ATOM 722 C C . GLU A 1 91 ? -16.509 6.507 19.476 1.00 87.50 91 GLU A C 1
ATOM 724 O O . GLU A 1 91 ? -15.932 7.542 19.795 1.00 87.50 91 GLU A O 1
ATOM 729 N N . LYS A 1 92 ? -16.724 5.520 20.355 1.00 90.25 92 LYS A N 1
ATOM 730 C CA . LYS A 1 92 ? -16.311 5.568 21.766 1.00 90.25 92 LYS A CA 1
ATOM 731 C C . LYS A 1 92 ? -14.868 5.117 21.988 1.00 90.25 92 LYS A C 1
ATOM 733 O O . LYS A 1 92 ? -14.374 5.214 23.111 1.00 90.25 92 LYS A O 1
ATOM 738 N N . TYR A 1 93 ? -14.213 4.582 20.961 1.00 91.81 93 TYR A N 1
ATOM 739 C CA . TYR A 1 93 ? -12.870 4.020 21.054 1.00 91.81 93 TYR A CA 1
ATOM 740 C C . TYR A 1 93 ? -11.836 4.919 20.380 1.00 91.81 93 TYR A C 1
ATOM 742 O O . TYR A 1 93 ? -12.124 5.664 19.448 1.00 91.81 93 TYR A O 1
ATOM 750 N N . ASN A 1 94 ? -10.596 4.819 20.855 1.00 91.06 94 ASN A N 1
ATOM 751 C CA . ASN A 1 94 ? -9.484 5.574 20.294 1.00 91.06 94 ASN A CA 1
ATOM 752 C C . ASN A 1 94 ? -8.969 4.901 19.021 1.00 91.06 94 ASN A C 1
ATOM 754 O O . ASN A 1 94 ? -8.650 3.710 19.030 1.00 91.06 94 ASN A O 1
ATOM 758 N N . PHE A 1 95 ? -8.813 5.690 17.961 1.00 92.38 95 PHE A N 1
ATOM 759 C CA . PHE A 1 95 ? -8.223 5.249 16.702 1.00 92.38 95 PHE A CA 1
ATOM 760 C C . PHE A 1 95 ? -6.789 5.745 16.569 1.00 92.38 95 PHE A C 1
ATOM 762 O O . PHE A 1 95 ? -6.466 6.878 16.925 1.00 92.38 95 PHE A O 1
ATOM 769 N N . ILE A 1 96 ? -5.934 4.895 16.004 1.00 93.19 96 ILE A N 1
ATOM 770 C CA . ILE A 1 96 ? -4.639 5.325 15.484 1.00 93.19 96 ILE A CA 1
ATOM 771 C C . ILE A 1 96 ? -4.903 5.892 14.093 1.00 93.19 96 ILE A C 1
ATOM 773 O O . ILE A 1 96 ? -5.313 5.162 13.192 1.00 93.19 96 ILE A O 1
ATOM 777 N N . LEU A 1 97 ? -4.706 7.198 13.944 1.00 91.62 97 LEU A N 1
ATOM 778 C CA . LEU A 1 97 ? -4.998 7.921 12.712 1.00 91.62 97 LEU A CA 1
ATOM 779 C C . LEU A 1 97 ? -3.766 8.011 11.811 1.00 91.62 97 LEU A C 1
ATOM 781 O O . LEU A 1 97 ? -2.625 8.083 12.274 1.00 91.62 97 LEU A O 1
ATOM 785 N N . ASN A 1 98 ? -4.005 8.043 10.505 1.00 88.00 98 ASN A N 1
ATOM 786 C CA . ASN A 1 98 ? -2.985 8.321 9.513 1.00 88.00 98 ASN A CA 1
ATOM 787 C C . ASN A 1 98 ? -2.662 9.825 9.491 1.00 88.00 98 ASN A C 1
ATOM 789 O O . ASN A 1 98 ? -3.550 10.660 9.303 1.00 88.00 98 ASN A O 1
ATOM 793 N N . GLY A 1 99 ? -1.382 10.164 9.667 1.00 86.44 99 GLY A N 1
ATOM 794 C CA . GLY A 1 99 ? -0.899 11.550 9.652 1.00 86.44 99 GLY A CA 1
ATOM 795 C C . GLY A 1 99 ? -0.555 12.110 8.265 1.00 86.44 99 GLY A C 1
ATOM 796 O O . GLY A 1 99 ? -0.286 13.299 8.151 1.00 86.44 99 GLY A O 1
ATOM 797 N N . GLN A 1 100 ? -0.537 11.282 7.216 1.00 81.50 100 GLN A N 1
ATOM 798 C CA . GLN A 1 100 ? -0.173 11.690 5.851 1.00 81.50 100 GLN A CA 1
ATOM 799 C C . GLN A 1 100 ? -1.393 12.082 5.014 1.00 81.50 100 GLN A C 1
ATOM 801 O O . GLN A 1 100 ? -1.298 12.962 4.162 1.00 81.50 100 GLN A O 1
ATOM 806 N N . ASN A 1 101 ? -2.534 11.426 5.235 1.00 81.88 101 ASN A N 1
ATOM 807 C CA . ASN A 1 101 ? -3.761 11.690 4.498 1.00 81.88 101 ASN A CA 1
ATOM 808 C C . ASN A 1 101 ? -4.980 11.581 5.417 1.00 81.88 101 ASN A C 1
ATOM 810 O O . ASN A 1 101 ? -5.390 10.484 5.795 1.00 81.88 101 ASN A O 1
ATOM 814 N N . SER A 1 102 ? -5.594 12.723 5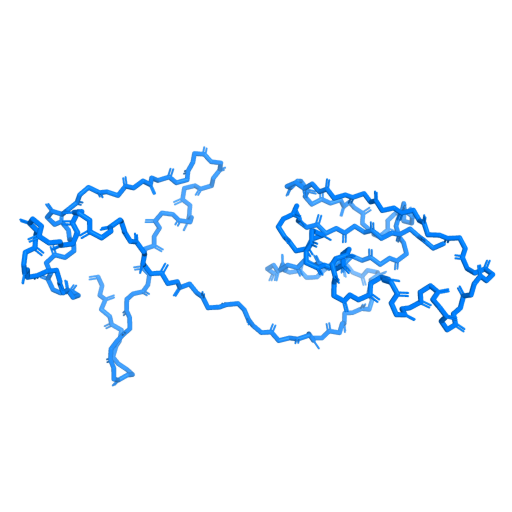.732 1.00 86.81 102 SER A N 1
ATOM 815 C CA . SER A 1 102 ? -6.775 12.781 6.596 1.00 86.81 102 SER A CA 1
ATOM 816 C C . SER A 1 102 ? -7.981 12.038 6.022 1.00 86.81 102 SER A C 1
ATOM 818 O O . SER A 1 102 ? -8.779 11.522 6.797 1.00 86.81 102 SER A O 1
ATOM 820 N N . LYS A 1 103 ? -8.085 11.893 4.693 1.00 84.44 103 LYS A N 1
ATOM 821 C CA . LYS A 1 103 ? -9.170 11.124 4.058 1.00 84.44 103 LYS A CA 1
ATOM 822 C C . LYS A 1 103 ? -9.129 9.641 4.429 1.00 84.44 103 LYS A C 1
ATOM 824 O O . LYS A 1 103 ? -10.149 8.971 4.381 1.00 84.44 103 LYS A O 1
ATOM 829 N N . TRP A 1 104 ? -7.963 9.109 4.804 1.00 84.81 104 TRP A N 1
ATOM 830 C CA . TRP A 1 104 ? -7.840 7.715 5.252 1.00 84.81 104 TRP A CA 1
ATOM 831 C C . TRP A 1 104 ? -8.333 7.502 6.687 1.00 84.81 104 TRP A C 1
ATOM 833 O O . TRP A 1 104 ? -8.443 6.361 7.127 1.00 84.81 104 TRP A O 1
ATOM 843 N N . ASN A 1 105 ? -8.649 8.583 7.402 1.00 88.94 105 ASN A N 1
ATOM 844 C CA . ASN A 1 105 ? -9.238 8.529 8.737 1.00 88.94 105 ASN A CA 1
ATOM 845 C C . ASN A 1 105 ? -10.774 8.452 8.694 1.00 88.94 105 ASN A C 1
ATOM 847 O O . ASN A 1 105 ? -11.408 8.357 9.742 1.00 88.94 105 ASN A O 1
ATOM 851 N N . GLU A 1 106 ? -11.374 8.478 7.501 1.00 87.56 106 GLU A N 1
ATOM 852 C CA . GLU A 1 106 ? -12.812 8.315 7.303 1.00 87.56 106 GLU A CA 1
ATOM 853 C C . GLU A 1 106 ? -13.156 6.829 7.149 1.00 87.56 106 GLU A C 1
ATOM 855 O O . GLU A 1 106 ? -12.766 6.166 6.184 1.00 87.56 106 GLU A O 1
ATOM 860 N N . LEU A 1 107 ? -13.901 6.284 8.111 1.00 85.38 107 LEU A N 1
ATOM 861 C CA . LEU A 1 107 ? -14.339 4.894 8.072 1.00 85.38 107 LEU A CA 1
ATOM 862 C C . LEU A 1 107 ? -15.661 4.773 7.324 1.00 85.38 107 LEU A C 1
ATOM 864 O O . 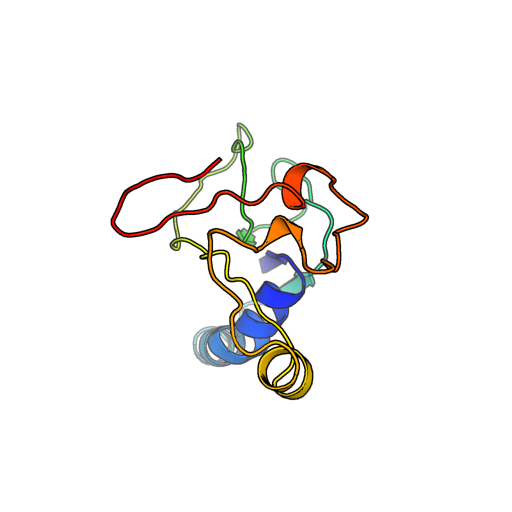LEU A 1 107 ? -16.696 5.249 7.777 1.00 85.38 107 LEU A O 1
ATOM 868 N N . GLN A 1 108 ? -15.642 4.050 6.210 1.00 81.38 108 GLN A N 1
ATOM 869 C CA . GLN A 1 108 ? -16.867 3.583 5.572 1.00 81.38 108 GLN A CA 1
ATOM 870 C C . GLN A 1 108 ? -17.245 2.229 6.165 1.00 81.38 108 GLN A C 1
ATOM 872 O O . GLN A 1 108 ? -16.599 1.207 5.918 1.00 81.38 108 GLN A O 1
ATOM 877 N N . LEU A 1 109 ? -18.278 2.233 6.999 1.00 77.50 109 LEU A N 1
ATOM 878 C CA . LEU A 1 109 ? -18.698 1.069 7.760 1.00 77.50 109 LEU A CA 1
ATOM 879 C C . LEU A 1 109 ? -19.806 0.320 7.008 1.00 77.50 109 LEU A C 1
ATOM 881 O O . LEU A 1 109 ? -20.850 0.884 6.694 1.00 77.50 109 LEU A O 1
ATOM 885 N N . PHE A 1 110 ? -19.596 -0.969 6.736 1.00 74.19 110 PHE A N 1
ATOM 886 C CA . PHE A 1 110 ? -20.561 -1.816 6.027 1.00 74.19 110 PHE A CA 1
ATOM 887 C C . PHE A 1 110 ? -20.923 -3.048 6.864 1.00 74.19 110 PHE A C 1
ATOM 889 O O . PHE A 1 110 ? -20.039 -3.763 7.338 1.00 74.19 110 PHE A O 1
ATOM 896 N N . SER A 1 111 ? -22.217 -3.346 7.003 1.00 71.62 111 SER A N 1
ATOM 897 C CA . SER A 1 111 ? -22.707 -4.614 7.567 1.00 71.62 111 SER A CA 1
ATOM 898 C C . SER A 1 111 ? -23.921 -5.102 6.784 1.00 71.62 111 SER A C 1
ATOM 900 O O . SER A 1 111 ? -24.863 -4.344 6.581 1.00 71.62 111 SER A O 1
ATOM 902 N N . LYS A 1 112 ? -23.901 -6.363 6.322 1.00 73.94 112 LYS A N 1
ATOM 903 C CA . LYS A 1 112 ? -24.993 -6.993 5.545 1.00 73.94 112 LYS A CA 1
ATOM 904 C C . LYS A 1 112 ? -25.514 -6.107 4.393 1.00 73.94 112 LYS A C 1
ATOM 906 O O . LYS A 1 112 ? -26.718 -5.939 4.239 1.00 73.94 112 LYS A O 1
ATOM 911 N N . ASN A 1 113 ? -24.604 -5.514 3.615 1.00 68.00 113 ASN A N 1
ATOM 912 C CA . ASN A 1 113 ? -24.889 -4.574 2.515 1.00 68.00 113 ASN A CA 1
ATOM 913 C C . ASN A 1 113 ? -25.555 -3.247 2.925 1.00 68.00 113 ASN A C 1
ATOM 915 O O . ASN A 1 113 ? -25.998 -2.490 2.066 1.00 68.00 113 ASN A O 1
ATOM 919 N N . LYS A 1 114 ? -25.596 -2.927 4.221 1.00 69.56 114 LYS A N 1
ATOM 920 C CA . LYS A 1 114 ? -26.013 -1.621 4.728 1.00 69.56 114 LYS A CA 1
ATOM 921 C C . LYS A 1 114 ? -24.780 -0.789 5.065 1.00 69.56 114 LYS A C 1
ATOM 923 O O . LYS A 1 114 ? -23.909 -1.252 5.802 1.00 69.56 114 LYS A O 1
ATOM 928 N N . GLN A 1 115 ? -24.719 0.422 4.521 1.00 72.69 115 GLN A N 1
ATOM 929 C CA . GLN A 1 115 ? -23.713 1.418 4.878 1.00 72.69 115 GLN A CA 1
ATOM 930 C C . GLN A 1 115 ? -24.153 2.151 6.151 1.00 72.69 115 GLN A C 1
ATOM 932 O O . GLN A 1 115 ? -25.308 2.568 6.269 1.00 72.69 115 GLN A O 1
ATOM 937 N N . TYR A 1 116 ? -23.236 2.283 7.101 1.00 64.31 116 TYR A N 1
ATOM 938 C CA . TYR A 1 116 ? -23.396 3.031 8.341 1.00 64.31 116 TYR A CA 1
ATOM 939 C C . TYR A 1 116 ? -22.601 4.333 8.198 1.00 64.31 116 TYR A C 1
ATOM 941 O O . TYR A 1 116 ? -21.521 4.326 7.601 1.00 64.31 116 TYR A O 1
ATOM 949 N N . LYS A 1 117 ? -23.196 5.439 8.654 1.00 56.09 117 LYS A N 1
ATOM 950 C CA . LYS A 1 117 ? -22.562 6.761 8.675 1.00 56.09 117 LYS A CA 1
ATOM 951 C C . LYS A 1 117 ? -21.730 6.923 9.933 1.00 56.09 117 LYS A C 1
ATOM 953 O O . LYS A 1 117 ? -22.209 6.439 10.981 1.00 56.09 117 LYS A O 1
#